Protein AF-A0A1Y1U5Q6-F1 (afdb_monomer_lite)

Secondary structure (DSSP, 8-state):
-HHHHHHHHHHHHHHHHHT-HHHHHHHHHHHHHHHTB-TTSPBPB-TTSPBPEEE--SSTTS--EEEHHHHSHHHHHHHHH---HHHHHHHHHHHHHHH--

Organism: NCBI:txid1754191

Radius of gyration: 20.37 Å; chains: 1; bounding box: 66×28×40 Å

pLDDT: mean 85.72, std 10.98, range [54.0, 96.25]

Structure (mmCIF, N/CA/C/O backbone):
data_AF-A0A1Y1U5Q6-F1
#
_entry.id   AF-A0A1Y1U5Q6-F1
#
loop_
_atom_site.group_PDB
_atom_site.id
_atom_site.type_symbol
_atom_site.label_atom_id
_atom_site.label_alt_id
_atom_site.label_comp_id
_atom_site.label_asym_id
_atom_site.label_entity_id
_atom_site.label_seq_id
_atom_site.pdbx_PDB_ins_code
_atom_site.Cartn_x
_atom_site.Cartn_y
_atom_site.Cartn_z
_atom_site.occupancy
_atom_site.B_iso_or_equiv
_atom_site.auth_seq_id
_atom_site.auth_comp_id
_atom_site.auth_asym_id
_atom_site.auth_atom_id
_atom_site.pdbx_PDB_model_num
ATOM 1 N N . MET A 1 1 ? 51.866 -7.974 -12.464 1.00 60.97 1 MET A N 1
ATOM 2 C CA . MET A 1 1 ? 51.269 -7.292 -11.284 1.00 60.97 1 MET A CA 1
ATOM 3 C C . MET A 1 1 ? 50.459 -6.027 -11.600 1.00 60.97 1 MET A C 1
ATOM 5 O O . MET A 1 1 ? 49.424 -5.845 -10.974 1.00 60.97 1 MET A O 1
ATOM 9 N N . ARG A 1 2 ? 50.865 -5.154 -12.544 1.00 70.94 2 ARG A N 1
ATOM 10 C CA . ARG A 1 2 ? 50.096 -3.931 -12.892 1.00 70.94 2 ARG A CA 1
ATOM 11 C C . ARG A 1 2 ? 48.702 -4.210 -13.481 1.00 70.94 2 ARG A C 1
ATOM 13 O O . ARG A 1 2 ? 47.748 -3.574 -13.063 1.00 70.94 2 ARG A O 1
ATOM 20 N N . ILE A 1 3 ? 48.574 -5.186 -14.380 1.00 76.12 3 ILE A N 1
ATOM 21 C CA . ILE A 1 3 ? 47.294 -5.560 -15.018 1.00 76.12 3 ILE A CA 1
ATOM 22 C C . ILE A 1 3 ? 46.257 -6.079 -14.014 1.00 76.12 3 ILE A C 1
ATOM 24 O O . ILE A 1 3 ? 45.105 -5.672 -14.072 1.00 76.12 3 ILE A O 1
ATOM 28 N N . ILE A 1 4 ? 46.674 -6.888 -13.036 1.00 80.31 4 ILE A N 1
ATOM 29 C CA . ILE A 1 4 ? 45.782 -7.388 -11.976 1.00 80.31 4 ILE A CA 1
ATOM 30 C C . ILE A 1 4 ? 45.231 -6.230 -11.130 1.00 80.31 4 ILE A C 1
ATOM 32 O O . ILE A 1 4 ? 44.051 -6.225 -10.800 1.00 80.31 4 ILE A O 1
ATOM 36 N N . LYS A 1 5 ? 46.046 -5.206 -10.833 1.00 76.56 5 LYS A N 1
ATOM 37 C CA . LYS A 1 5 ? 45.576 -4.009 -10.112 1.00 76.56 5 LYS A CA 1
ATOM 38 C C . LYS A 1 5 ? 44.509 -3.240 -10.894 1.00 76.56 5 LYS A C 1
ATOM 40 O O . LYS A 1 5 ? 43.511 -2.837 -10.307 1.00 76.56 5 LYS A O 1
ATOM 45 N N . TRP A 1 6 ? 44.698 -3.068 -12.203 1.00 82.94 6 TRP A N 1
ATOM 46 C CA . TRP A 1 6 ? 43.700 -2.426 -13.064 1.00 82.94 6 TRP A CA 1
ATOM 47 C C . TRP A 1 6 ? 42.420 -3.253 -13.173 1.00 82.94 6 TRP A C 1
ATOM 49 O O . TRP A 1 6 ? 41.329 -2.698 -13.101 1.00 82.94 6 TRP A O 1
ATOM 59 N N . PHE A 1 7 ? 42.552 -4.576 -13.255 1.00 82.38 7 PHE A N 1
ATOM 60 C CA . PHE A 1 7 ? 41.414 -5.486 -13.285 1.00 82.38 7 PHE A CA 1
ATOM 61 C C . PHE A 1 7 ? 40.579 -5.403 -11.998 1.00 82.38 7 PHE A C 1
ATOM 63 O O . PHE A 1 7 ? 39.361 -5.273 -12.065 1.00 82.38 7 PHE A O 1
ATOM 70 N N . ILE A 1 8 ? 41.228 -5.376 -10.828 1.00 83.12 8 ILE A N 1
ATOM 71 C CA . ILE A 1 8 ? 40.556 -5.206 -9.528 1.00 83.12 8 ILE A CA 1
ATOM 72 C C . ILE A 1 8 ? 39.854 -3.838 -9.435 1.00 83.12 8 ILE A C 1
ATOM 74 O O . ILE A 1 8 ? 38.720 -3.765 -8.971 1.00 83.12 8 ILE A O 1
ATOM 78 N N . LEU A 1 9 ? 40.483 -2.758 -9.912 1.00 80.06 9 LEU A N 1
ATOM 79 C CA . LEU A 1 9 ? 39.882 -1.415 -9.925 1.00 80.06 9 LEU A CA 1
ATOM 80 C C . LEU A 1 9 ? 38.634 -1.325 -10.815 1.00 80.06 9 LEU A C 1
ATOM 82 O O . LEU A 1 9 ? 37.643 -0.697 -10.432 1.00 80.06 9 LEU A O 1
ATOM 86 N N . ILE A 1 10 ? 38.662 -1.979 -11.978 1.00 80.44 10 ILE A N 1
ATOM 87 C CA . ILE A 1 10 ? 37.508 -2.070 -12.878 1.00 80.44 10 ILE A CA 1
ATOM 88 C C . ILE A 1 10 ? 36.389 -2.874 -12.207 1.00 80.44 10 ILE A C 1
ATOM 90 O O . ILE A 1 10 ? 35.244 -2.426 -12.194 1.00 80.44 10 ILE A O 1
ATOM 94 N N . LEU A 1 11 ? 36.720 -4.001 -11.568 1.00 78.62 11 LEU A N 1
ATOM 95 C CA . LEU A 1 11 ? 35.743 -4.841 -10.871 1.00 78.62 11 LEU A CA 1
ATOM 96 C C . LEU A 1 11 ? 35.020 -4.081 -9.745 1.00 78.62 11 LEU A C 1
ATOM 98 O O . LEU A 1 11 ? 33.798 -4.148 -9.645 1.00 78.62 11 LEU A O 1
ATOM 102 N N . ILE A 1 12 ? 35.761 -3.315 -8.934 1.00 74.25 12 ILE A N 1
ATOM 103 C CA . ILE A 1 12 ? 35.209 -2.501 -7.833 1.00 74.25 12 ILE A CA 1
ATOM 104 C C . ILE A 1 12 ? 34.316 -1.367 -8.359 1.00 74.25 12 ILE A C 1
ATOM 106 O O . ILE A 1 12 ? 33.319 -1.005 -7.735 1.00 74.25 12 ILE A O 1
ATOM 110 N N . SER A 1 13 ? 34.660 -0.795 -9.513 1.00 68.06 13 SER A N 1
ATOM 111 C CA . SER A 1 13 ? 33.853 0.258 -10.137 1.00 68.06 13 SER A CA 1
ATOM 112 C C . SER A 1 13 ? 32.520 -0.291 -10.651 1.00 68.06 13 SER A C 1
ATOM 114 O O . SER A 1 13 ? 31.481 0.330 -10.443 1.00 68.06 13 SER A O 1
ATOM 116 N N . ILE A 1 14 ? 32.529 -1.487 -11.249 1.00 68.00 14 ILE A N 1
ATOM 117 C CA . ILE A 1 14 ? 31.317 -2.156 -11.742 1.00 68.00 14 ILE A CA 1
ATOM 118 C C . ILE A 1 14 ? 30.403 -2.561 -10.577 1.00 68.00 14 ILE A C 1
ATOM 120 O O . ILE A 1 14 ? 29.201 -2.305 -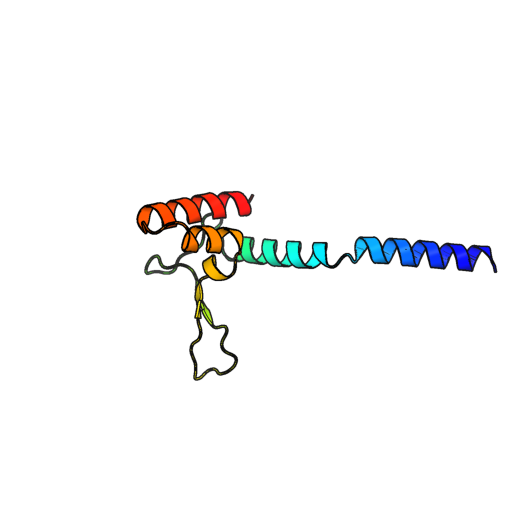10.627 1.00 68.00 14 ILE A O 1
ATOM 124 N N . THR A 1 15 ? 30.944 -3.132 -9.495 1.00 64.50 15 THR A N 1
ATOM 125 C CA . THR A 1 15 ? 30.128 -3.525 -8.331 1.00 64.50 15 THR A CA 1
ATOM 126 C C . THR A 1 15 ? 29.492 -2.328 -7.630 1.00 64.50 15 THR A C 1
ATOM 128 O O . THR A 1 15 ? 28.352 -2.432 -7.186 1.00 64.50 15 THR A O 1
ATOM 131 N N . LYS A 1 16 ? 30.155 -1.164 -7.590 1.00 60.84 16 LYS A N 1
ATOM 132 C CA . LYS A 1 16 ? 29.553 0.080 -7.080 1.00 60.84 16 LYS A CA 1
ATOM 133 C C . LYS A 1 16 ? 28.359 0.566 -7.905 1.00 60.84 16 LYS A C 1
ATOM 135 O O . LYS A 1 16 ? 27.430 1.118 -7.328 1.00 60.84 16 LYS A O 1
ATOM 140 N N . ILE A 1 17 ? 28.380 0.366 -9.223 1.00 60.62 17 ILE A N 1
ATOM 141 C CA . ILE A 1 17 ? 27.277 0.759 -10.115 1.00 60.62 17 ILE A CA 1
ATOM 142 C C . ILE A 1 17 ? 26.066 -0.162 -9.905 1.00 60.62 17 ILE A C 1
ATOM 144 O O . ILE A 1 17 ? 24.941 0.319 -9.810 1.00 60.62 17 ILE A O 1
ATOM 148 N N . TYR A 1 18 ? 26.294 -1.472 -9.760 1.00 57.00 18 TYR A N 1
ATOM 149 C CA . TYR A 1 18 ? 25.224 -2.439 -9.477 1.00 57.00 18 TYR A CA 1
ATOM 150 C C . TYR A 1 18 ? 24.679 -2.345 -8.044 1.00 57.00 18 TYR A C 1
ATOM 152 O O . TYR A 1 18 ? 23.508 -2.632 -7.815 1.00 57.00 18 TYR A O 1
ATOM 160 N N . CYS A 1 19 ? 25.492 -1.893 -7.087 1.00 55.00 19 CYS A N 1
ATOM 161 C CA . CYS A 1 19 ? 25.094 -1.657 -5.697 1.00 55.00 19 CYS A CA 1
ATOM 162 C C . CYS A 1 19 ? 24.607 -0.211 -5.477 1.00 55.00 19 CYS A C 1
ATOM 164 O O . CYS A 1 19 ? 24.865 0.403 -4.440 1.00 55.00 19 CYS A O 1
ATOM 166 N N . SER A 1 20 ? 23.944 0.364 -6.484 1.00 58.25 20 SER A N 1
ATOM 167 C CA . SER A 1 20 ? 23.315 1.673 -6.359 1.00 58.25 20 SER A CA 1
ATOM 168 C C . SER A 1 20 ? 22.184 1.587 -5.323 1.00 58.25 20 SER A C 1
ATOM 170 O O . SER A 1 20 ? 21.274 0.770 -5.493 1.00 58.25 20 SER A O 1
ATOM 172 N N . PRO A 1 21 ? 22.189 2.419 -4.265 1.00 55.56 21 PRO A N 1
ATOM 173 C CA . PRO A 1 21 ? 21.155 2.401 -3.226 1.00 55.56 21 PRO A CA 1
ATOM 174 C C . PRO A 1 21 ? 19.746 2.689 -3.767 1.00 55.56 21 PRO A C 1
ATOM 176 O O . PRO A 1 21 ? 18.765 2.333 -3.119 1.00 55.56 21 PRO A O 1
ATOM 179 N N . TYR A 1 22 ? 19.644 3.268 -4.969 1.00 54.00 22 TYR A N 1
ATOM 180 C CA . TYR A 1 22 ? 18.378 3.475 -5.673 1.00 54.00 22 TYR A CA 1
ATOM 181 C C . TYR A 1 22 ? 17.647 2.154 -5.951 1.00 54.00 22 TYR A C 1
ATOM 183 O O . TYR A 1 22 ? 16.462 2.043 -5.664 1.00 54.00 22 TYR A O 1
ATOM 191 N N . ASN A 1 23 ? 18.368 1.113 -6.379 1.00 60.94 23 ASN A N 1
ATOM 192 C CA . ASN A 1 23 ? 17.750 -0.161 -6.756 1.00 60.94 23 ASN A CA 1
ATOM 193 C C . ASN A 1 23 ? 17.127 -0.889 -5.550 1.00 60.94 23 ASN A C 1
ATOM 195 O O . ASN A 1 23 ? 16.141 -1.607 -5.675 1.00 60.94 23 ASN A O 1
ATOM 199 N N . HIS A 1 24 ? 17.689 -0.698 -4.355 1.00 72.69 24 HIS A N 1
ATOM 200 C CA . HIS A 1 24 ? 17.190 -1.351 -3.148 1.00 72.69 24 HIS A CA 1
ATOM 201 C C . HIS A 1 24 ? 15.883 -0.726 -2.647 1.00 72.69 24 HIS A C 1
ATOM 203 O O . HIS A 1 24 ? 14.983 -1.447 -2.218 1.00 72.69 24 HIS A O 1
ATOM 209 N N . LEU A 1 25 ? 15.767 0.605 -2.705 1.00 79.12 25 LEU A N 1
ATOM 210 C CA . LEU A 1 25 ? 14.553 1.301 -2.282 1.00 79.12 25 LEU A CA 1
ATOM 211 C C . LEU A 1 25 ? 13.379 0.997 -3.223 1.00 79.12 25 LEU A C 1
ATOM 213 O O . LEU A 1 25 ? 12.271 0.754 -2.747 1.00 79.12 25 LEU A O 1
ATOM 217 N N . ASP A 1 26 ? 13.637 0.937 -4.531 1.00 79.50 26 ASP A N 1
ATOM 218 C CA . ASP A 1 26 ? 12.6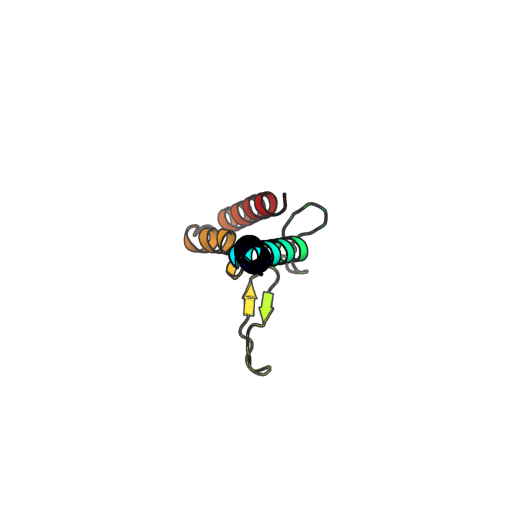22 0.611 -5.538 1.00 79.50 26 ASP A CA 1
ATOM 219 C C . ASP A 1 26 ? 12.071 -0.808 -5.341 1.00 79.50 26 ASP A C 1
ATOM 221 O O . ASP A 1 26 ? 10.857 -1.007 -5.339 1.00 79.50 26 ASP A O 1
ATOM 225 N N . ILE A 1 27 ? 12.943 -1.790 -5.073 1.00 85.62 27 ILE A N 1
ATOM 226 C CA . ILE A 1 27 ? 12.529 -3.169 -4.769 1.00 85.62 27 ILE A CA 1
ATOM 227 C C . ILE A 1 27 ? 11.684 -3.225 -3.489 1.00 85.62 27 ILE A C 1
ATOM 229 O O . ILE A 1 27 ? 10.660 -3.904 -3.458 1.00 85.62 27 ILE A O 1
ATOM 233 N N . GLN A 1 28 ? 12.082 -2.514 -2.430 1.00 88.38 28 GLN A N 1
ATOM 234 C CA . GLN A 1 28 ? 11.312 -2.480 -1.182 1.00 88.38 28 GLN A CA 1
ATOM 235 C C . GLN A 1 28 ? 9.925 -1.870 -1.378 1.00 88.38 28 GLN A C 1
ATOM 237 O O . GLN A 1 28 ? 8.945 -2.387 -0.841 1.00 88.38 28 GLN A O 1
ATOM 242 N N . LEU A 1 29 ? 9.833 -0.792 -2.159 1.00 87.44 29 LEU A N 1
ATOM 243 C CA . LEU A 1 29 ? 8.559 -0.158 -2.468 1.00 87.44 29 LEU A CA 1
ATOM 244 C C . LEU A 1 29 ? 7.681 -1.067 -3.337 1.00 87.44 29 LEU A C 1
ATOM 246 O O . LEU A 1 29 ? 6.493 -1.194 -3.056 1.00 87.44 29 LEU A O 1
ATOM 250 N N . ALA A 1 30 ? 8.259 -1.750 -4.329 1.00 88.62 30 ALA A N 1
ATOM 251 C CA . ALA A 1 30 ? 7.545 -2.719 -5.156 1.00 88.62 30 ALA A CA 1
ATOM 252 C C . ALA A 1 30 ? 6.999 -3.887 -4.320 1.00 88.62 30 ALA A C 1
ATOM 254 O O . ALA A 1 30 ? 5.826 -4.229 -4.433 1.00 88.62 30 ALA A O 1
ATOM 255 N N . LEU A 1 31 ? 7.808 -4.456 -3.418 1.00 91.62 31 LEU A N 1
ATOM 256 C CA . LEU A 1 31 ? 7.367 -5.513 -2.501 1.00 91.62 31 LEU A CA 1
ATOM 257 C C . LEU A 1 31 ? 6.250 -5.038 -1.567 1.00 91.62 31 LEU A C 1
ATOM 259 O O . LEU A 1 31 ? 5.310 -5.790 -1.307 1.00 91.62 31 LEU A O 1
ATOM 263 N N . LEU A 1 32 ? 6.329 -3.797 -1.082 1.00 91.62 32 LEU A N 1
ATOM 264 C CA . LEU A 1 32 ? 5.274 -3.197 -0.270 1.00 91.62 32 LEU A CA 1
ATOM 265 C C . LEU A 1 32 ? 3.967 -3.061 -1.063 1.00 91.62 32 LEU A C 1
ATOM 267 O O . LEU A 1 32 ? 2.921 -3.457 -0.560 1.00 91.62 32 LEU A O 1
ATOM 271 N N . ILE A 1 33 ? 4.027 -2.536 -2.292 1.00 92.38 33 ILE A N 1
ATOM 272 C CA . ILE A 1 33 ? 2.860 -2.394 -3.179 1.00 92.38 33 ILE A CA 1
ATOM 273 C C . ILE A 1 33 ? 2.249 -3.765 -3.480 1.00 92.38 33 ILE A C 1
ATOM 275 O O . ILE A 1 33 ? 1.044 -3.934 -3.334 1.00 92.38 33 ILE A O 1
ATOM 279 N N . LEU A 1 34 ? 3.071 -4.762 -3.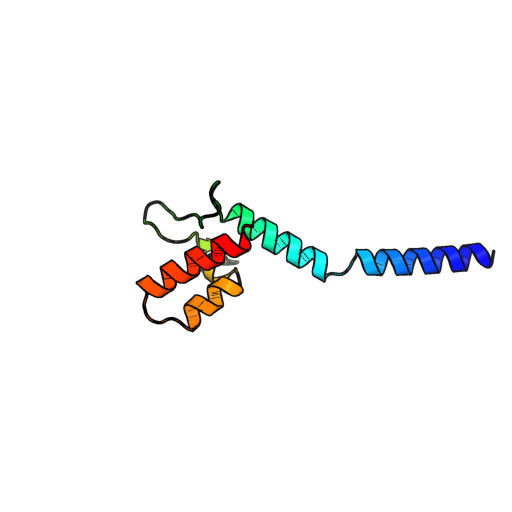817 1.00 92.31 34 LEU A N 1
ATOM 280 C CA . LEU A 1 34 ? 2.610 -6.131 -4.062 1.00 92.31 34 LEU A CA 1
ATOM 281 C C . LEU A 1 34 ? 1.925 -6.736 -2.832 1.00 92.31 34 LEU A C 1
ATOM 283 O O . LEU A 1 34 ? 0.882 -7.364 -2.962 1.00 92.31 34 LEU A O 1
ATOM 287 N N . SER A 1 35 ? 2.482 -6.515 -1.639 1.00 91.25 35 SER A N 1
ATOM 288 C CA . SER A 1 35 ? 1.926 -7.040 -0.381 1.00 91.25 35 SER A CA 1
ATOM 289 C C . SER A 1 35 ? 0.642 -6.328 0.049 1.00 91.25 35 SER A C 1
ATOM 291 O O . SER A 1 35 ? -0.167 -6.895 0.777 1.00 91.25 35 SER A O 1
ATOM 293 N N . ALA A 1 36 ? 0.466 -5.076 -0.372 1.00 93.00 36 ALA A N 1
ATOM 294 C CA . ALA A 1 36 ? -0.715 -4.271 -0.092 1.00 93.00 36 ALA A CA 1
ATOM 295 C C . ALA A 1 36 ? -1.839 -4.463 -1.122 1.00 93.00 36 ALA A C 1
ATOM 297 O O . ALA A 1 36 ? -2.902 -3.865 -0.957 1.00 93.00 36 ALA A O 1
ATOM 298 N N . GLY A 1 37 ? -1.602 -5.231 -2.191 1.00 93.88 37 GLY A N 1
ATOM 299 C CA . GLY A 1 37 ? -2.556 -5.468 -3.269 1.00 93.88 37 GLY A CA 1
ATOM 300 C C . GLY A 1 37 ? -3.156 -6.873 -3.237 1.00 93.88 37 GLY A C 1
ATOM 301 O O . GLY A 1 37 ? -2.525 -7.818 -2.768 1.00 93.88 37 GLY A O 1
ATOM 302 N N . ASP A 1 38 ? -4.382 -7.011 -3.735 1.00 92.62 38 ASP A N 1
ATOM 303 C CA . ASP A 1 38 ? -5.002 -8.307 -4.012 1.00 92.62 38 ASP A CA 1
ATOM 304 C C . ASP A 1 38 ? -4.500 -8.898 -5.346 1.00 92.62 38 ASP A C 1
ATOM 306 O O . ASP A 1 38 ? -3.649 -8.324 -6.031 1.00 92.62 38 ASP A O 1
ATOM 310 N N . HIS A 1 39 ? -5.028 -10.064 -5.730 1.00 89.62 39 HIS A N 1
ATOM 311 C CA . HIS A 1 39 ? -4.651 -10.732 -6.981 1.00 89.62 39 HIS A CA 1
ATOM 312 C C . HIS A 1 39 ? -5.043 -9.953 -8.250 1.00 89.62 39 HIS A C 1
ATOM 314 O O . HIS A 1 39 ? -4.522 -10.244 -9.325 1.00 89.62 39 HIS A O 1
ATOM 320 N N . ASP A 1 40 ? -5.949 -8.979 -8.141 1.00 91.94 40 ASP A N 1
ATOM 321 C CA . ASP A 1 40 ? -6.430 -8.133 -9.238 1.00 91.94 40 ASP A CA 1
ATOM 322 C C . ASP A 1 40 ? -5.719 -6.766 -9.279 1.00 91.94 40 ASP A C 1
ATOM 324 O O . ASP A 1 40 ? -6.048 -5.901 -10.108 1.00 91.94 40 ASP A O 1
ATOM 328 N N . GLY A 1 41 ? -4.743 -6.562 -8.388 1.00 92.31 41 GLY A N 1
ATOM 329 C CA . GLY A 1 41 ? -3.996 -5.321 -8.235 1.00 92.31 41 GLY A CA 1
ATOM 330 C C . GLY A 1 41 ? -4.809 -4.187 -7.614 1.00 92.31 41 GLY A C 1
ATOM 331 O O . GLY A 1 41 ? -4.464 -3.019 -7.806 1.00 92.31 41 GLY A O 1
ATOM 332 N N . ASN A 1 42 ? -5.898 -4.493 -6.905 1.00 94.62 42 ASN A N 1
ATOM 333 C CA . ASN A 1 42 ? -6.609 -3.509 -6.094 1.00 94.62 42 ASN A CA 1
ATOM 334 C C . ASN A 1 42 ? -5.972 -3.439 -4.705 1.00 94.62 42 ASN A C 1
ATOM 336 O O . ASN A 1 42 ? -5.459 -4.430 -4.191 1.00 94.62 42 ASN A O 1
ATOM 340 N N . ILE A 1 43 ? -6.013 -2.266 -4.077 1.00 94.88 43 ILE A N 1
ATOM 341 C CA . ILE A 1 43 ? -5.487 -2.101 -2.722 1.00 94.88 43 ILE A CA 1
ATOM 342 C C . ILE A 1 43 ? -6.358 -2.860 -1.716 1.00 94.88 43 ILE A C 1
ATOM 344 O O . ILE A 1 43 ? -7.581 -2.710 -1.701 1.00 94.88 43 ILE A O 1
ATOM 348 N N . VAL A 1 44 ? -5.727 -3.670 -0.867 1.00 93.12 44 VAL A N 1
ATOM 349 C CA . VAL A 1 44 ? -6.419 -4.470 0.146 1.00 93.12 44 VAL A CA 1
ATOM 350 C C . VAL A 1 44 ? -7.034 -3.559 1.204 1.00 93.12 44 VAL A C 1
ATOM 352 O O . VAL A 1 44 ? -6.411 -2.604 1.683 1.00 93.12 44 VAL A O 1
ATOM 355 N N . LYS A 1 45 ? -8.262 -3.899 1.593 1.00 93.12 45 LYS A N 1
ATOM 356 C CA . LYS A 1 45 ? -9.018 -3.255 2.664 1.00 93.12 45 LYS A CA 1
ATOM 357 C C . LYS A 1 45 ? -9.409 -4.277 3.727 1.00 93.12 45 LYS A C 1
ATOM 359 O O . L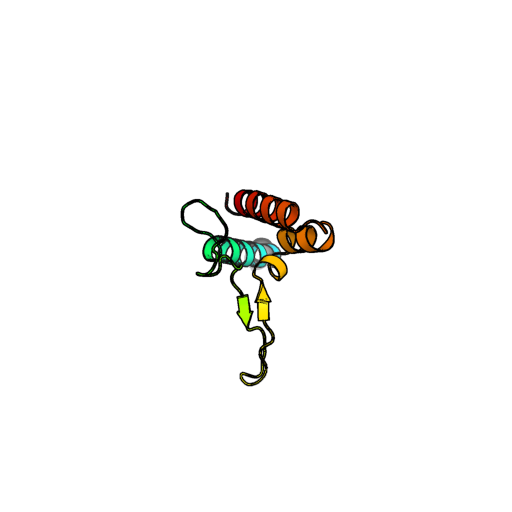YS A 1 45 ? -9.475 -5.475 3.448 1.00 93.12 45 LYS A O 1
ATOM 364 N N . ASP A 1 46 ? -9.637 -3.805 4.944 1.00 89.81 46 ASP A N 1
ATOM 365 C CA . ASP A 1 46 ? -10.133 -4.633 6.038 1.00 89.81 46 ASP A CA 1
ATOM 366 C C . ASP A 1 46 ? -11.645 -4.919 5.905 1.00 89.81 46 ASP A C 1
ATOM 368 O O . ASP A 1 46 ? -12.308 -4.513 4.947 1.00 89.81 46 ASP A O 1
ATOM 372 N N . ALA A 1 47 ? -12.212 -5.628 6.886 1.00 91.38 47 ALA A N 1
ATOM 373 C CA . ALA A 1 47 ? -13.639 -5.958 6.909 1.00 91.38 47 ALA A CA 1
ATOM 374 C C . ALA A 1 47 ? -14.565 -4.726 6.985 1.00 91.38 47 ALA A C 1
ATOM 376 O O . ALA A 1 47 ? -15.743 -4.831 6.652 1.00 91.38 47 ALA A O 1
ATOM 377 N N . ASN A 1 48 ? -14.041 -3.571 7.401 1.00 92.81 48 ASN A N 1
ATOM 378 C CA . ASN A 1 48 ? -14.758 -2.300 7.474 1.00 92.81 48 ASN A CA 1
ATOM 379 C C . ASN A 1 48 ? -14.547 -1.439 6.218 1.00 92.81 48 ASN A C 1
ATOM 381 O O . ASN A 1 48 ? -14.989 -0.293 6.188 1.00 92.81 48 ASN A O 1
ATOM 385 N N . LEU A 1 49 ? -13.895 -1.983 5.182 1.00 89.81 49 LEU A N 1
ATOM 386 C CA . LEU A 1 49 ? -13.493 -1.271 3.967 1.00 89.81 49 LEU A CA 1
ATOM 387 C C . LEU A 1 49 ? -12.476 -0.146 4.223 1.00 89.81 49 LEU A C 1
ATOM 389 O O . LEU A 1 49 ? -12.321 0.751 3.389 1.00 89.81 49 LEU A O 1
ATOM 393 N N . GLU A 1 50 ? -11.753 -0.198 5.341 1.00 92.00 50 GLU A N 1
ATOM 394 C CA . GLU A 1 50 ? -10.650 0.713 5.623 1.00 92.00 50 GLU A CA 1
ATOM 395 C C . GLU A 1 50 ? -9.346 0.188 5.024 1.00 92.00 50 GLU A C 1
ATOM 397 O O . GLU A 1 50 ? -9.127 -1.015 4.879 1.00 92.00 50 GLU A O 1
ATOM 402 N N . PHE A 1 51 ? -8.446 1.101 4.671 1.00 92.56 51 PHE A N 1
ATOM 403 C CA . PHE A 1 51 ? -7.126 0.728 4.182 1.00 92.56 51 PHE A CA 1
ATOM 404 C C . PHE A 1 51 ? -6.287 0.090 5.292 1.00 92.56 51 PHE A C 1
ATOM 406 O O . PHE A 1 51 ? -6.436 0.407 6.471 1.00 92.56 51 PHE A O 1
ATOM 413 N N . MET A 1 52 ? -5.373 -0.804 4.908 1.00 91.25 52 MET A N 1
ATOM 414 C CA . MET A 1 52 ? -4.482 -1.460 5.863 1.00 91.25 52 MET A CA 1
ATOM 415 C C . MET A 1 52 ? -3.667 -0.432 6.660 1.00 91.25 52 MET A C 1
ATOM 417 O O . MET A 1 52 ? -2.993 0.425 6.081 1.00 91.25 52 MET A O 1
ATOM 421 N N . LYS A 1 53 ? -3.678 -0.577 7.987 1.00 91.06 53 LYS A N 1
ATOM 422 C CA . LYS A 1 53 ? -2.907 0.238 8.930 1.00 91.06 53 LYS A CA 1
ATOM 423 C C . LYS A 1 53 ? -1.738 -0.552 9.499 1.00 91.06 53 LYS A C 1
ATOM 425 O O . LYS A 1 53 ? -1.866 -1.728 9.831 1.00 91.06 53 LYS A O 1
ATOM 430 N N . ILE A 1 54 ? -0.597 0.111 9.645 1.00 88.12 54 ILE A N 1
ATOM 431 C CA . ILE A 1 54 ? 0.611 -0.450 10.252 1.00 88.12 54 ILE A CA 1
ATOM 432 C C . ILE A 1 54 ? 0.919 0.343 11.518 1.00 88.12 54 ILE A C 1
ATOM 434 O O . ILE A 1 54 ? 1.048 1.568 11.472 1.00 88.12 54 ILE A O 1
ATOM 438 N N . ASN A 1 55 ? 1.062 -0.349 12.649 1.00 89.06 55 ASN A N 1
ATOM 439 C CA . ASN A 1 55 ? 1.569 0.271 13.867 1.00 89.06 55 ASN A CA 1
ATOM 440 C C . ASN A 1 55 ? 3.072 0.541 13.704 1.00 89.06 55 ASN A C 1
ATOM 442 O O . ASN A 1 55 ? 3.869 -0.385 13.565 1.00 89.06 55 ASN A O 1
ATOM 446 N N . ILE A 1 56 ? 3.443 1.817 13.715 1.00 88.50 56 ILE A N 1
ATOM 447 C CA . ILE A 1 56 ? 4.822 2.302 13.596 1.00 88.50 56 ILE A CA 1
ATOM 448 C C . ILE A 1 56 ? 5.392 2.771 14.940 1.00 88.50 56 ILE A C 1
ATOM 450 O O . ILE A 1 56 ? 6.470 3.368 14.986 1.00 88.50 56 ILE A O 1
ATOM 454 N N . SER A 1 57 ? 4.669 2.552 16.038 1.00 89.94 57 SER A N 1
ATOM 455 C CA . SER A 1 57 ? 5.156 2.886 17.367 1.00 89.94 57 SER A CA 1
ATOM 456 C C . SER A 1 57 ? 6.318 1.987 17.775 1.00 89.94 57 SER A C 1
ATOM 458 O O . SER A 1 57 ? 6.311 0.775 17.563 1.00 89.94 57 SER A O 1
ATOM 460 N N . LYS A 1 58 ? 7.307 2.593 18.435 1.00 86.81 58 LYS A N 1
ATOM 461 C CA . LYS A 1 58 ? 8.379 1.867 19.124 1.00 86.81 58 LYS A CA 1
ATOM 462 C C . LYS A 1 58 ? 7.896 1.252 20.444 1.00 86.81 58 LYS A C 1
ATOM 464 O O . LYS A 1 58 ? 8.474 0.270 20.900 1.00 86.81 58 LYS A O 1
ATOM 469 N N . ASP A 1 59 ? 6.875 1.844 21.060 1.00 88.38 59 ASP A N 1
ATOM 470 C CA . ASP A 1 59 ? 6.301 1.406 22.331 1.00 88.38 59 ASP A CA 1
ATOM 471 C C . ASP A 1 59 ? 4.967 0.680 22.076 1.00 88.38 59 ASP A C 1
ATOM 473 O O . ASP A 1 59 ? 4.045 1.308 21.553 1.00 88.38 59 ASP A O 1
ATOM 477 N N . PRO A 1 60 ? 4.817 -0.601 22.458 1.00 77.25 60 PRO A N 1
ATOM 478 C CA . PRO A 1 60 ? 3.569 -1.349 22.292 1.00 77.25 60 PRO A CA 1
ATOM 479 C C . PRO A 1 60 ? 2.357 -0.718 22.992 1.00 77.25 60 PRO A C 1
ATOM 481 O O . PRO A 1 60 ? 1.221 -0.966 22.591 1.00 77.25 60 PRO A O 1
ATOM 484 N N . SER A 1 61 ? 2.586 0.074 24.044 1.00 83.00 61 SER A N 1
ATOM 485 C CA . SER A 1 61 ? 1.531 0.757 24.798 1.00 83.00 61 SER A CA 1
ATOM 486 C C . SER A 1 61 ? 1.017 2.024 24.106 1.00 83.00 61 SER A C 1
ATOM 488 O O . SER A 1 61 ? -0.075 2.494 24.422 1.00 83.00 61 SER A O 1
ATOM 490 N N . ASN A 1 62 ? 1.755 2.541 23.118 1.00 83.69 62 ASN A N 1
ATOM 491 C CA . ASN A 1 62 ? 1.343 3.664 22.288 1.00 83.69 62 ASN A CA 1
ATOM 492 C C . ASN A 1 62 ? 0.995 3.160 20.881 1.00 83.69 62 ASN A C 1
ATOM 494 O O . ASN A 1 62 ? 1.808 2.515 20.223 1.00 83.69 62 ASN A O 1
ATOM 498 N N . LYS A 1 63 ? -0.213 3.443 20.393 1.00 83.56 63 LYS A N 1
ATOM 499 C CA . LYS A 1 63 ? -0.635 3.045 19.045 1.00 83.56 63 LYS A CA 1
ATOM 500 C C . LYS A 1 63 ? -0.486 4.225 18.102 1.00 83.56 63 LYS A C 1
ATOM 502 O O . LYS A 1 63 ? -1.393 5.038 17.959 1.00 83.56 63 LYS A O 1
ATOM 507 N N . VAL A 1 64 ? 0.678 4.316 17.468 1.00 89.38 64 VAL A N 1
ATOM 508 C CA . VAL A 1 64 ? 0.890 5.241 16.354 1.00 89.38 64 VAL A CA 1
ATOM 509 C C . VAL A 1 64 ? 0.717 4.439 15.078 1.00 89.38 64 VAL A C 1
ATOM 511 O O . VAL A 1 64 ? 1.613 3.703 14.678 1.00 89.38 64 VAL A O 1
ATOM 514 N N . GLU A 1 65 ? -0.449 4.553 14.460 1.00 91.25 65 GLU A N 1
ATOM 515 C CA . GLU A 1 65 ? -0.790 3.825 13.241 1.00 91.25 65 GLU A CA 1
ATOM 516 C C . GLU A 1 65 ? -0.618 4.716 12.007 1.00 91.25 65 GLU A C 1
ATOM 518 O O . GLU A 1 65 ? -0.809 5.933 12.064 1.00 91.25 65 GLU A O 1
ATOM 523 N N . LYS A 1 66 ? -0.238 4.108 10.882 1.00 91.19 66 LYS A N 1
ATOM 524 C CA . LYS A 1 66 ? -0.244 4.746 9.563 1.00 91.19 66 LYS A CA 1
ATOM 525 C C . LYS A 1 66 ? -0.987 3.893 8.558 1.00 91.19 66 LYS A C 1
ATOM 527 O O . LYS A 1 66 ? -0.714 2.697 8.471 1.00 91.19 66 LYS A O 1
ATOM 532 N N . ASP A 1 67 ? -1.841 4.527 7.760 1.00 93.00 67 ASP A N 1
ATOM 533 C CA . ASP A 1 67 ? -2.429 3.876 6.595 1.00 93.00 67 ASP A CA 1
ATOM 534 C C . ASP A 1 67 ? -1.333 3.575 5.571 1.00 93.00 67 ASP A C 1
ATOM 536 O O . ASP A 1 67 ? -0.404 4.363 5.368 1.00 93.00 67 ASP A O 1
ATOM 540 N N . ILE A 1 68 ? -1.483 2.472 4.846 1.00 93.00 68 ILE A N 1
ATOM 541 C CA . ILE A 1 68 ? -0.617 2.127 3.717 1.00 93.00 68 ILE A CA 1
ATOM 542 C C . ILE A 1 68 ? -0.551 3.256 2.669 1.00 93.00 68 ILE A C 1
ATOM 544 O O . ILE A 1 68 ? 0.496 3.494 2.066 1.00 93.00 68 ILE A O 1
ATOM 548 N N . ILE A 1 69 ? -1.629 4.035 2.533 1.00 94.44 69 ILE A N 1
ATOM 549 C CA . ILE A 1 69 ? -1.697 5.244 1.698 1.00 94.44 69 ILE A CA 1
ATOM 550 C C . ILE A 1 69 ? -0.723 6.323 2.165 1.00 94.44 69 ILE A C 1
ATOM 552 O O . ILE A 1 69 ? -0.131 7.006 1.337 1.00 94.44 69 ILE A O 1
ATOM 556 N N . ASP A 1 70 ? -0.529 6.483 3.474 1.00 92.88 70 ASP A N 1
ATOM 557 C CA . ASP A 1 70 ? 0.396 7.479 4.022 1.00 92.88 70 ASP A CA 1
ATOM 558 C C . ASP A 1 70 ? 1.861 7.038 3.908 1.00 92.88 70 ASP A C 1
ATOM 560 O O . ASP A 1 70 ? 2.782 7.860 4.020 1.00 92.88 70 ASP A O 1
ATOM 564 N N . ILE A 1 71 ? 2.081 5.734 3.730 1.00 91.06 71 ILE A N 1
ATOM 565 C CA . ILE A 1 71 ? 3.400 5.129 3.562 1.00 91.06 71 ILE A CA 1
ATOM 566 C C . ILE A 1 71 ? 3.834 5.223 2.098 1.00 91.06 71 ILE A C 1
ATOM 568 O O . ILE A 1 71 ? 4.950 5.673 1.836 1.00 91.06 71 ILE A O 1
ATOM 572 N N . ILE A 1 72 ? 2.960 4.864 1.150 1.00 92.50 72 ILE A N 1
ATOM 573 C CA . ILE A 1 72 ? 3.254 4.913 -0.288 1.00 92.50 72 ILE A CA 1
ATOM 574 C C . ILE A 1 72 ? 3.203 6.377 -0.767 1.00 92.50 72 ILE A C 1
ATOM 576 O O . ILE A 1 72 ? 2.121 6.969 -0.825 1.00 92.50 72 ILE A O 1
ATOM 580 N N . PRO A 1 73 ? 4.342 6.994 -1.150 1.00 90.56 73 PRO A N 1
ATOM 581 C CA . PRO A 1 73 ? 4.408 8.443 -1.359 1.00 90.56 73 PRO A CA 1
ATOM 582 C C . PRO A 1 73 ? 3.429 8.978 -2.408 1.00 90.56 73 PRO A C 1
ATOM 584 O O . PRO A 1 73 ? 2.817 10.021 -2.197 1.00 90.56 73 PRO A O 1
ATOM 587 N N . SER A 1 74 ? 3.254 8.259 -3.517 1.00 91.69 74 SER A N 1
ATOM 588 C CA . SER A 1 74 ? 2.353 8.636 -4.612 1.00 91.69 74 SER A CA 1
ATOM 589 C C . SER A 1 74 ? 0.876 8.651 -4.204 1.00 91.69 74 SER A C 1
ATOM 591 O O . SER A 1 74 ? 0.123 9.475 -4.718 1.00 91.69 74 SER A O 1
ATOM 593 N N . LEU A 1 75 ? 0.462 7.791 -3.269 1.00 94.81 75 LEU A N 1
ATOM 594 C CA . LEU A 1 75 ? -0.908 7.762 -2.747 1.00 94.81 75 LEU A CA 1
ATOM 595 C C . LEU A 1 75 ? -1.115 8.856 -1.698 1.00 94.81 75 LEU A C 1
ATOM 597 O O . LEU A 1 75 ? -2.138 9.540 -1.706 1.00 94.81 75 LEU A O 1
ATOM 601 N N . ARG A 1 76 ? -0.109 9.092 -0.846 1.00 94.69 76 ARG A N 1
ATOM 602 C CA . ARG A 1 76 ? -0.138 10.160 0.160 1.00 94.69 76 ARG A CA 1
ATOM 603 C C . ARG A 1 76 ? -0.365 11.536 -0.458 1.00 94.69 76 ARG A C 1
ATOM 605 O O . ARG A 1 76 ? -1.059 12.362 0.128 1.00 94.69 76 ARG A O 1
ATOM 612 N N . GLU A 1 77 ? 0.220 11.804 -1.622 1.00 94.69 77 GLU A N 1
ATOM 613 C CA . GLU A 1 77 ? 0.004 13.081 -2.307 1.00 94.69 77 GLU A CA 1
ATOM 614 C C . GLU A 1 77 ? -1.463 13.266 -2.717 1.00 94.69 77 GLU A C 1
ATOM 616 O O . GLU A 1 77 ? -2.003 14.355 -2.551 1.00 94.69 77 GLU A O 1
ATOM 621 N N . ILE A 1 78 ? -2.165 12.209 -3.135 1.00 94.25 78 ILE A N 1
ATOM 622 C CA . ILE A 1 78 ? -3.606 12.292 -3.426 1.00 94.25 78 ILE A CA 1
ATOM 623 C C . ILE A 1 78 ? -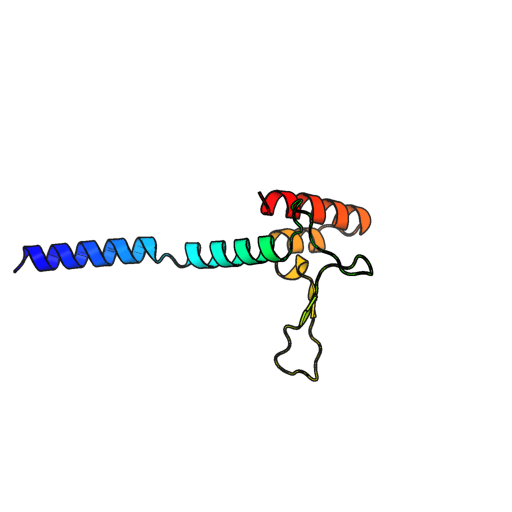4.378 12.699 -2.166 1.00 94.25 78 ILE A C 1
ATOM 625 O O . ILE A 1 78 ? -5.226 13.587 -2.233 1.00 94.25 78 ILE A O 1
ATOM 629 N N . ARG A 1 79 ? -4.024 12.123 -1.007 1.00 91.06 79 ARG A N 1
ATOM 630 C CA . ARG A 1 79 ? -4.666 12.438 0.278 1.00 91.06 79 ARG A CA 1
ATOM 631 C C . ARG A 1 79 ? -4.499 13.900 0.702 1.00 91.06 79 ARG A C 1
ATOM 633 O O . ARG A 1 79 ? -5.377 14.460 1.344 1.00 91.06 79 ARG A O 1
ATOM 640 N N . LYS A 1 80 ? -3.371 14.522 0.353 1.00 90.94 80 LYS A N 1
ATOM 641 C CA . LYS A 1 80 ? -3.082 15.923 0.701 1.00 90.94 80 LYS A CA 1
ATOM 642 C C . LYS A 1 80 ? -3.806 16.938 -0.181 1.00 90.94 80 LYS A C 1
ATOM 644 O O . LYS A 1 80 ? -4.067 18.042 0.284 1.00 90.94 80 LYS A O 1
ATOM 649 N N . HIS A 1 81 ? -4.052 16.598 -1.447 1.00 87.31 81 HIS A N 1
ATOM 650 C CA . HIS A 1 81 ? -4.529 17.554 -2.457 1.00 87.31 81 HIS A CA 1
ATOM 651 C C . HIS A 1 81 ? -6.013 17.397 -2.807 1.00 87.31 81 HIS A C 1
ATOM 653 O O . HIS A 1 81 ? -6.571 18.278 -3.455 1.00 87.31 81 HIS A O 1
ATOM 659 N N . GLU A 1 82 ? -6.657 16.296 -2.412 1.00 85.88 82 GLU A N 1
ATOM 660 C CA . GLU A 1 82 ? -8.080 16.043 -2.658 1.00 85.88 82 GLU A CA 1
ATOM 661 C C . GLU A 1 82 ? -8.867 16.072 -1.341 1.00 85.88 82 GLU A C 1
ATOM 663 O O . GLU A 1 82 ? -8.642 15.232 -0.471 1.00 85.88 82 GLU A O 1
ATOM 668 N N . ASN A 1 83 ? -9.794 17.026 -1.212 1.00 86.88 83 ASN A N 1
ATOM 669 C CA . ASN A 1 83 ? -10.636 17.184 -0.018 1.00 86.88 83 ASN A CA 1
ATOM 670 C C . ASN A 1 83 ? -11.926 16.353 -0.082 1.00 86.88 83 ASN A C 1
ATOM 672 O O . ASN A 1 83 ? -12.524 16.069 0.954 1.00 86.88 83 ASN A O 1
ATOM 676 N N . ASP A 1 84 ? -12.372 15.993 -1.287 1.00 93.50 84 ASP A N 1
ATOM 677 C CA . ASP A 1 84 ? -13.543 15.145 -1.483 1.00 93.50 84 ASP A CA 1
ATOM 678 C C . ASP A 1 84 ? -13.172 13.676 -1.246 1.00 93.50 84 ASP A C 1
ATOM 680 O O . ASP A 1 84 ? -12.322 13.125 -1.944 1.00 93.50 84 ASP A O 1
ATOM 684 N N . ILE A 1 85 ? -13.795 13.045 -0.248 1.00 90.19 85 ILE A N 1
ATOM 685 C CA . ILE A 1 85 ? -13.432 11.694 0.210 1.00 90.19 85 ILE A CA 1
ATOM 686 C C . ILE A 1 85 ? -13.708 10.639 -0.867 1.00 90.19 85 ILE A C 1
ATOM 688 O O . ILE A 1 85 ? -12.908 9.721 -1.053 1.00 90.19 85 ILE A O 1
ATOM 692 N N . GLU A 1 86 ? -14.823 10.752 -1.587 1.00 92.75 86 GLU A N 1
ATOM 693 C CA . GLU A 1 86 ? -15.200 9.765 -2.599 1.00 92.75 86 GLU A CA 1
ATOM 694 C C . GLU A 1 86 ? -14.228 9.820 -3.779 1.00 92.75 86 GLU A C 1
ATOM 696 O O . GLU A 1 86 ? -13.645 8.806 -4.175 1.00 92.75 86 GLU A O 1
ATOM 701 N N . ARG A 1 87 ? -13.962 11.029 -4.275 1.00 93.94 87 ARG A N 1
ATOM 702 C CA . ARG A 1 87 ? -12.996 11.270 -5.344 1.00 93.94 87 ARG A CA 1
ATOM 703 C C . ARG A 1 87 ? -11.577 10.910 -4.920 1.00 93.94 87 ARG A C 1
ATOM 705 O O . ARG A 1 87 ? -10.817 10.369 -5.725 1.00 93.94 87 ARG A O 1
ATOM 712 N N . GLN A 1 88 ? -11.214 11.179 -3.669 1.00 94.00 88 GLN A N 1
ATOM 713 C CA . GLN A 1 88 ? -9.926 10.800 -3.097 1.00 94.00 88 GLN A CA 1
ATOM 714 C C . GLN A 1 88 ? -9.748 9.280 -3.140 1.00 94.00 88 GLN A C 1
ATOM 716 O O . GLN A 1 88 ? -8.744 8.805 -3.672 1.00 94.00 88 GLN A O 1
ATOM 721 N N . ASN A 1 89 ? -10.737 8.519 -2.665 1.00 93.38 89 ASN A N 1
ATOM 722 C CA . ASN A 1 89 ? -10.698 7.057 -2.670 1.00 93.38 89 ASN A CA 1
ATOM 723 C C . ASN A 1 89 ? -10.611 6.486 -4.090 1.00 93.38 89 ASN A C 1
ATOM 725 O O . ASN A 1 89 ? -9.752 5.648 -4.355 1.00 93.38 89 ASN A O 1
ATOM 729 N N . GLN A 1 90 ? -11.416 6.996 -5.027 1.00 94.50 90 GLN A N 1
ATOM 730 C CA . GLN A 1 90 ? -11.356 6.581 -6.434 1.00 94.50 90 GLN A CA 1
ATOM 731 C C . GLN A 1 90 ? -9.965 6.817 -7.038 1.00 94.50 90 GLN A C 1
ATOM 733 O O . GLN A 1 90 ? -9.400 5.944 -7.698 1.00 94.50 90 GLN A O 1
ATOM 738 N N . ARG A 1 91 ? -9.370 7.991 -6.793 1.00 95.88 91 ARG A N 1
ATOM 739 C CA . ARG A 1 91 ? -8.025 8.316 -7.291 1.00 95.88 91 ARG A CA 1
ATOM 740 C C . ARG A 1 91 ? -6.948 7.441 -6.658 1.00 95.88 91 ARG A C 1
ATOM 742 O O . ARG A 1 91 ? -6.009 7.067 -7.357 1.00 95.88 91 ARG A O 1
ATOM 749 N N . ILE A 1 92 ? -7.069 7.119 -5.370 1.00 96.25 92 ILE A N 1
ATOM 750 C CA . ILE A 1 92 ? -6.154 6.205 -4.675 1.00 96.25 92 ILE A CA 1
ATOM 751 C C . ILE A 1 92 ? -6.215 4.815 -5.304 1.00 96.25 92 ILE A C 1
ATOM 753 O O . ILE A 1 92 ? -5.166 4.254 -5.605 1.00 96.25 92 ILE A O 1
ATOM 757 N N . GLU A 1 93 ? -7.411 4.281 -5.553 1.00 95.12 93 GLU A N 1
ATOM 758 C CA . GLU A 1 93 ? -7.583 2.959 -6.165 1.00 95.12 93 GLU A CA 1
ATOM 759 C C . GLU A 1 93 ? -7.003 2.905 -7.581 1.00 95.12 93 GLU A C 1
ATOM 761 O O . GLU A 1 93 ? -6.224 2.003 -7.898 1.00 95.12 93 GLU A O 1
ATOM 766 N N . ILE A 1 94 ? -7.303 3.911 -8.409 1.00 95.62 94 ILE A N 1
ATOM 767 C CA . ILE A 1 94 ? -6.736 4.034 -9.759 1.00 95.62 94 ILE A CA 1
ATOM 768 C C . ILE A 1 94 ? -5.210 4.095 -9.682 1.00 95.62 94 ILE A C 1
ATOM 770 O O . ILE A 1 94 ? -4.523 3.343 -10.374 1.00 95.62 94 ILE A O 1
ATOM 774 N N . LYS A 1 95 ? -4.665 4.955 -8.811 1.00 96.19 95 LYS A N 1
ATOM 775 C CA . LYS A 1 95 ? -3.217 5.136 -8.709 1.00 96.19 95 LYS A CA 1
ATOM 776 C C . LYS A 1 95 ? -2.517 3.895 -8.173 1.00 96.19 95 LYS A C 1
ATOM 778 O O . LYS A 1 95 ? -1.441 3.560 -8.653 1.00 96.19 95 LYS A O 1
ATOM 783 N N . PHE A 1 96 ? -3.111 3.199 -7.210 1.00 96.12 96 PHE A N 1
ATOM 784 C CA . PHE A 1 96 ? -2.565 1.945 -6.707 1.00 96.12 96 PHE A CA 1
ATOM 785 C C . PHE A 1 96 ? -2.487 0.895 -7.819 1.00 96.12 96 PHE A C 1
ATOM 787 O O . PHE A 1 96 ? -1.443 0.278 -8.011 1.00 96.12 96 PHE A O 1
ATOM 794 N N . LYS A 1 97 ? -3.550 0.768 -8.619 1.00 95.31 97 LYS A N 1
ATOM 795 C CA . LYS A 1 97 ? -3.608 -0.178 -9.737 1.00 95.31 97 LYS A CA 1
ATOM 796 C C . LYS A 1 97 ? -2.590 0.117 -10.840 1.00 95.31 97 LYS A C 1
ATOM 798 O O . LYS A 1 97 ? -2.127 -0.804 -11.506 1.00 95.31 97 LYS A O 1
ATOM 803 N N . GLU A 1 98 ? -2.232 1.386 -11.042 1.00 94.25 98 GLU A N 1
ATOM 804 C CA . GLU A 1 98 ? -1.120 1.775 -11.921 1.00 94.25 98 GLU A CA 1
ATOM 805 C C . GLU A 1 98 ? 0.240 1.339 -11.370 1.00 94.25 98 GLU A C 1
ATOM 807 O O . GLU A 1 98 ? 1.101 0.953 -12.147 1.00 94.25 98 GLU A O 1
ATOM 812 N N . LEU A 1 99 ? 0.441 1.424 -10.051 1.00 92.38 99 LEU A N 1
ATOM 813 C CA . LEU A 1 99 ? 1.707 1.075 -9.394 1.00 92.38 99 LEU A CA 1
ATOM 814 C C . LEU A 1 99 ? 1.923 -0.438 -9.270 1.00 92.38 99 LEU A C 1
ATOM 816 O O . LEU A 1 99 ? 3.056 -0.871 -9.093 1.00 92.38 99 LEU A O 1
ATOM 820 N N . TYR A 1 100 ? 0.843 -1.221 -9.300 1.00 89.12 100 TYR A N 1
ATOM 821 C CA . TYR A 1 100 ? 0.882 -2.680 -9.194 1.00 89.12 100 TYR A CA 1
ATOM 822 C C . TYR A 1 100 ? 1.320 -3.370 -10.502 1.00 89.12 100 TYR A C 1
ATOM 824 O O . TYR A 1 100 ? 1.725 -4.530 -10.476 1.00 89.12 100 TYR A O 1
ATOM 832 N N . LYS A 1 101 ? 1.216 -2.679 -11.645 1.00 79.88 101 LYS A N 1
ATOM 833 C CA . LYS A 1 101 ? 1.589 -3.187 -12.976 1.00 79.88 101 LYS A CA 1
ATOM 834 C C . LYS A 1 101 ? 3.042 -2.886 -13.316 1.00 79.88 101 LYS A C 1
ATOM 836 O O . LYS A 1 101 ? 3.645 -3.744 -13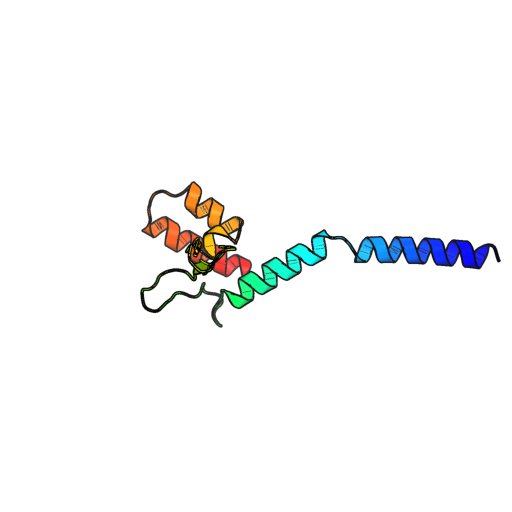.996 1.00 79.88 101 LYS A O 1
#

Foldseek 3Di:
DVVVVVVVVVVVVVVCVVVPVVVVVLVVLLVLLQVQADPQQFGDADPVRHADWDQPDPDPVDGDIDGSLCVNVVLVVLVVPDPDPVVSNVVSRVVSSVSND

Sequence (101 aa):
MRIIKWFILILISITKIYCSPYNHLDIQLALLILSAGDHDGNIVKDANLEFMKINISKDPSNKVEKDIIDIIPSLREIRKHENDIERQNQRIEIKFKELYK